Protein AF-A0A1H9R303-F1 (afdb_monomer_lite)

Foldseek 3Di:
DDDDDDPPPDDPPPPPPPPPPPPPDPPPPPPVFQDDPVVCVPPPVVNCCRHPAVVVVVQAQHFQLVVVVSDPADFFFKDFAQDPVDNQWTQKMWGQRDDPVVVVVCVVVVHDSFTKIFGFPDTDGVVLRVVLCVVCVRTCDPSVCVVRRRTGTRGIGTPPDDD

pLDDT: mean 81.79, std 21.51, range [31.55, 98.62]

Sequence (163 aa):
MILVWTIISCKSVQQQAKVPELSGRQQNVDIKGYKKLETFKGDTPGYLHENFVKQKQKYINQPLEEILKELEIPIVKYAFTPNGQDMSTSPAIILKIYDERRLIQIEKNKGNPNILLITWAKPLPIEEAKAILTKSFANWDINAKDYYSMKIVGNVQLTGYPE

Secondary structure (DSSP, 8-state):
-------------------------------TT---GGGGTT-HHHHHIIIIITTGGGTTTSBTHHHHHH--S---EEEEE--SS-TTEEEEEEEE-S-HHHHHHHHHTT-----EEEEEEEEEEHHHHHHHHHHTTTB--HHHHHHHTTSBEEEEEETT---

Structure (mmCIF, N/CA/C/O backbone):
data_AF-A0A1H9R303-F1
#
_entry.id   AF-A0A1H9R303-F1
#
loop_
_atom_site.group_PDB
_atom_site.id
_atom_site.type_symbol
_atom_site.label_atom_id
_atom_site.label_alt_id
_atom_site.label_comp_id
_atom_site.label_asym_id
_atom_site.label_entity_id
_atom_site.label_seq_id
_atom_site.pdbx_PDB_ins_code
_atom_site.Cartn_x
_atom_site.Cartn_y
_atom_site.Cartn_z
_atom_site.occupancy
_atom_site.B_iso_or_equiv
_atom_site.auth_seq_id
_atom_site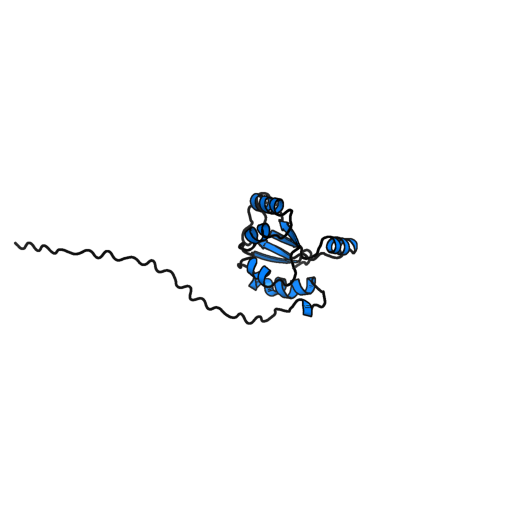.auth_comp_id
_atom_site.auth_asym_id
_atom_site.auth_atom_id
_atom_site.pdbx_PDB_model_num
ATOM 1 N N . MET A 1 1 ? -6.556 17.860 -83.202 1.00 45.38 1 MET A N 1
ATOM 2 C CA . MET A 1 1 ? -5.619 17.314 -82.199 1.00 45.38 1 MET A CA 1
ATOM 3 C C . MET A 1 1 ? -5.633 18.277 -81.022 1.00 45.38 1 MET A C 1
ATOM 5 O O . MET A 1 1 ? -5.199 19.408 -81.176 1.00 45.38 1 MET A O 1
ATOM 9 N N . ILE A 1 2 ? -6.313 17.900 -79.940 1.00 40.25 2 ILE A N 1
ATOM 10 C CA . ILE A 1 2 ? -6.705 18.792 -78.841 1.00 40.25 2 ILE A CA 1
ATOM 11 C C . ILE A 1 2 ? -5.708 18.592 -77.695 1.00 40.25 2 ILE A C 1
ATOM 13 O O . ILE A 1 2 ? -5.555 17.473 -77.217 1.00 40.25 2 ILE A O 1
ATOM 17 N N . LEU A 1 3 ? -5.042 19.664 -77.263 1.00 40.69 3 LEU A N 1
ATOM 18 C CA . LEU A 1 3 ? -4.184 19.692 -76.077 1.00 40.69 3 LEU A CA 1
ATOM 19 C C . LEU A 1 3 ? -4.908 20.492 -74.989 1.00 40.69 3 LEU A C 1
ATOM 21 O O . LEU A 1 3 ? -4.882 21.719 -74.975 1.00 40.69 3 LEU A O 1
ATOM 25 N N . VAL A 1 4 ? -5.602 19.772 -74.107 1.00 46.19 4 VAL A N 1
ATOM 26 C CA . VAL A 1 4 ? -6.189 20.311 -72.876 1.00 46.19 4 VAL A CA 1
ATOM 27 C C . VAL A 1 4 ? -5.103 20.293 -71.804 1.00 46.19 4 VAL A C 1
ATOM 29 O O . VAL A 1 4 ? -4.701 19.224 -71.355 1.00 46.19 4 VAL A O 1
ATOM 32 N N . TRP A 1 5 ? -4.621 21.465 -71.392 1.00 43.22 5 TRP A N 1
ATOM 33 C CA . TRP A 1 5 ? -3.807 21.616 -70.184 1.00 43.22 5 TRP A CA 1
ATOM 34 C C . TRP A 1 5 ? -4.712 22.071 -69.039 1.00 43.22 5 TRP A C 1
ATOM 36 O O . TRP A 1 5 ? -4.921 23.258 -68.805 1.00 43.22 5 TRP A O 1
ATOM 46 N N . THR A 1 6 ? -5.290 21.104 -68.333 1.00 48.56 6 THR A N 1
ATOM 47 C CA . THR A 1 6 ? -5.932 21.317 -67.034 1.00 48.56 6 THR A CA 1
ATOM 48 C C . THR A 1 6 ? -4.859 21.453 -65.959 1.00 48.56 6 THR A C 1
ATOM 50 O O . THR A 1 6 ? -4.203 20.475 -65.605 1.00 48.56 6 THR A O 1
ATOM 53 N N . ILE A 1 7 ? -4.705 22.658 -65.408 1.00 50.50 7 ILE A N 1
ATOM 54 C CA . ILE A 1 7 ? -3.956 22.886 -64.169 1.00 50.50 7 ILE A CA 1
ATOM 55 C C . ILE A 1 7 ? -4.852 22.411 -63.020 1.00 50.50 7 ILE A C 1
ATOM 57 O O . ILE A 1 7 ? -5.689 23.151 -62.506 1.00 50.50 7 ILE A O 1
ATOM 61 N N . ILE A 1 8 ? -4.723 21.136 -62.656 1.00 48.47 8 ILE A N 1
ATOM 62 C CA . ILE A 1 8 ? -5.359 20.578 -61.464 1.00 48.47 8 ILE A CA 1
ATOM 63 C C . ILE A 1 8 ? -4.546 21.066 -60.264 1.00 48.47 8 ILE A C 1
ATOM 65 O O . ILE A 1 8 ? -3.482 20.541 -59.948 1.00 48.47 8 ILE A O 1
ATOM 69 N N . SER A 1 9 ? -5.050 22.113 -59.611 1.00 39.34 9 SER A N 1
ATOM 70 C CA . SER A 1 9 ? -4.617 22.515 -58.275 1.00 39.34 9 SER A CA 1
ATOM 71 C C . SER A 1 9 ? -4.932 21.370 -57.306 1.00 39.34 9 SER A C 1
ATOM 73 O O . SER A 1 9 ? -6.091 21.110 -56.973 1.00 39.34 9 SER A O 1
ATOM 75 N N . CYS A 1 10 ? -3.899 20.628 -56.906 1.00 43.62 10 CYS A N 1
ATOM 76 C CA . CYS A 1 10 ? -4.020 19.571 -55.912 1.00 43.62 10 CYS A CA 1
ATOM 77 C C . CYS A 1 10 ? -4.251 20.189 -54.528 1.00 43.62 10 CYS A C 1
ATOM 79 O O . CYS A 1 10 ? -3.362 20.797 -53.934 1.00 43.62 10 CYS A O 1
ATOM 81 N N . LYS A 1 11 ? -5.467 19.986 -54.015 1.00 39.84 11 LYS A N 1
ATOM 82 C CA . LYS A 1 11 ? -5.851 20.159 -52.614 1.00 39.84 11 LYS A CA 1
ATOM 83 C C . LYS A 1 11 ? -4.890 19.382 -51.706 1.00 39.84 11 LYS A C 1
ATOM 85 O O . LYS A 1 11 ? -4.976 18.160 -51.622 1.00 39.84 11 LYS A O 1
ATOM 90 N N . SER A 1 12 ? -4.047 20.085 -50.958 1.00 39.38 12 SER A N 1
ATOM 91 C CA . SER A 1 12 ? -3.449 19.539 -49.737 1.00 39.38 12 SER A CA 1
ATOM 92 C C . SER A 1 12 ? -4.518 19.553 -48.644 1.00 39.38 12 SER A C 1
ATOM 94 O O . SER A 1 12 ? -4.655 20.519 -47.894 1.00 39.38 12 SER A O 1
ATOM 96 N N . VAL A 1 13 ? -5.325 18.494 -48.602 1.00 45.34 13 VAL A N 1
ATOM 97 C CA . VAL A 1 13 ? -6.247 18.209 -47.502 1.00 45.34 13 VAL A CA 1
ATOM 98 C C . VAL A 1 13 ? -5.410 18.028 -46.239 1.00 45.34 13 VAL A C 1
ATOM 100 O O . VAL A 1 13 ? -4.692 17.041 -46.101 1.00 45.34 13 VAL A O 1
ATOM 103 N N . GLN A 1 14 ? -5.498 18.987 -45.317 1.00 41.19 14 GLN A N 1
ATOM 104 C CA . GLN A 1 14 ? -5.102 18.779 -43.931 1.00 41.19 14 GLN A CA 1
ATOM 105 C C . GLN A 1 14 ? -5.921 17.598 -43.401 1.00 41.19 14 GLN A C 1
ATOM 107 O O . GLN A 1 14 ? -7.117 17.724 -43.138 1.00 41.19 14 GLN A O 1
ATOM 112 N N . GLN A 1 15 ? -5.289 16.433 -43.278 1.00 39.12 15 GLN A N 1
ATOM 113 C CA . GLN A 1 15 ? -5.816 15.347 -42.468 1.00 39.12 15 GLN A CA 1
ATOM 114 C C . GLN A 1 15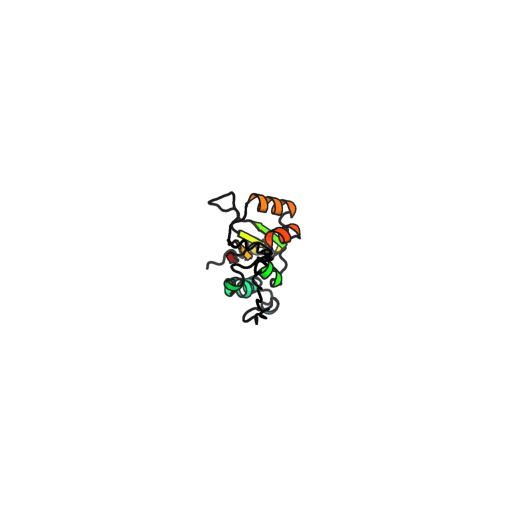 ? -5.783 15.823 -41.015 1.00 39.12 15 GLN A C 1
ATOM 116 O O . GLN A 1 15 ? -4.792 15.668 -40.307 1.00 39.12 15 GLN A O 1
ATOM 121 N N . GLN A 1 16 ? -6.886 16.428 -40.576 1.00 36.19 16 GLN A N 1
ATOM 122 C CA . GLN A 1 16 ? -7.268 16.385 -39.176 1.00 36.19 16 GLN A CA 1
ATOM 123 C C . GLN A 1 16 ? -7.364 14.905 -38.815 1.00 36.19 16 GLN A C 1
ATOM 125 O O . GLN A 1 16 ? -8.306 14.211 -39.206 1.00 36.19 16 GLN A O 1
ATOM 130 N N . ALA A 1 17 ? -6.356 14.400 -38.108 1.00 34.97 17 ALA A N 1
ATOM 131 C CA . ALA A 1 17 ? -6.530 13.193 -37.332 1.00 34.97 17 ALA A CA 1
ATOM 132 C C . ALA A 1 17 ? -7.742 13.449 -36.431 1.00 34.97 17 ALA A C 1
ATOM 134 O O . ALA A 1 17 ? -7.724 14.363 -35.606 1.00 34.97 17 ALA A O 1
ATOM 135 N N . LYS A 1 18 ? -8.821 12.692 -36.654 1.00 31.55 18 LYS A N 1
ATOM 136 C CA . LYS A 1 18 ? -9.953 12.602 -35.735 1.00 31.55 18 LYS A CA 1
ATOM 137 C C . LYS A 1 18 ? -9.387 12.202 -34.377 1.00 31.55 18 LYS A C 1
ATOM 139 O O . LYS A 1 18 ? -9.147 11.024 -34.132 1.00 31.55 18 LYS A O 1
ATOM 144 N N . VAL A 1 19 ? -9.163 13.185 -33.514 1.00 37.19 19 VAL A N 1
ATOM 145 C CA . VAL A 1 19 ? -9.131 12.968 -32.075 1.00 37.19 19 VAL A CA 1
ATOM 146 C C . VAL A 1 19 ? -10.539 12.486 -31.735 1.00 37.19 19 VAL A C 1
ATOM 148 O O . VAL A 1 19 ? -11.496 13.206 -32.030 1.00 37.19 19 VAL A O 1
ATOM 151 N N . PRO A 1 20 ? -10.723 11.269 -31.203 1.00 35.41 20 PRO A N 1
ATOM 152 C CA . PRO A 1 20 ? -12.004 10.915 -30.628 1.00 35.41 20 PRO A CA 1
ATOM 153 C C . PRO A 1 20 ? -12.243 11.893 -29.478 1.00 35.41 20 PRO A C 1
ATOM 155 O O . PRO A 1 20 ? -11.506 11.882 -28.492 1.00 35.41 20 PRO A O 1
ATOM 158 N N . GLU A 1 21 ? -13.239 12.767 -29.621 1.00 34.44 21 GLU A N 1
ATOM 159 C CA . GLU A 1 21 ? -13.820 13.478 -28.489 1.00 34.44 21 GLU A CA 1
ATOM 160 C C . GLU A 1 21 ? -14.301 12.420 -27.493 1.00 34.44 21 GLU A C 1
ATOM 162 O O . GLU A 1 21 ? -15.370 11.827 -27.640 1.00 34.44 21 GLU A O 1
ATOM 167 N N . LEU A 1 22 ? -13.498 12.180 -26.458 1.00 40.19 22 LEU A N 1
ATOM 168 C CA . LEU A 1 22 ? -13.956 11.593 -25.207 1.00 40.19 22 LEU A CA 1
ATOM 169 C C . LEU A 1 22 ? -14.850 12.630 -24.513 1.00 40.19 22 LEU A C 1
ATOM 171 O O . LEU A 1 22 ? -14.505 13.213 -23.491 1.00 40.19 22 LEU A O 1
ATOM 175 N N . SER A 1 23 ? -16.035 12.844 -25.087 1.00 42.72 23 SER A N 1
ATOM 176 C CA . SER A 1 23 ? -17.205 13.352 -24.378 1.00 42.72 23 SER A CA 1
ATOM 177 C C . SER A 1 23 ? -17.695 12.235 -23.454 1.00 42.72 23 SER A C 1
ATOM 179 O O . SER A 1 23 ? -18.658 11.515 -23.716 1.00 42.72 23 SER A O 1
ATOM 181 N N . GLY A 1 24 ? -16.931 12.021 -22.386 1.00 35.97 24 GLY A N 1
ATOM 182 C CA . GLY A 1 24 ? -17.258 11.127 -21.292 1.00 35.97 24 GLY A CA 1
ATOM 183 C C . GLY A 1 24 ? -17.710 11.968 -20.114 1.00 35.97 24 GLY A C 1
ATOM 184 O O . GLY A 1 24 ? -16.883 12.517 -19.397 1.00 35.97 24 GLY A O 1
ATOM 185 N N . ARG A 1 25 ? -19.031 12.091 -19.961 1.00 38.75 25 ARG A N 1
ATOM 186 C CA . ARG A 1 25 ? -19.749 12.580 -18.775 1.00 38.75 25 ARG A CA 1
ATOM 187 C C . ARG A 1 25 ? -18.901 12.504 -17.497 1.00 38.75 25 ARG A C 1
ATOM 189 O O . ARG A 1 25 ? -18.545 11.404 -17.077 1.00 38.75 25 ARG A O 1
ATOM 196 N N . GLN A 1 26 ? -18.727 13.634 -16.808 1.00 37.25 26 GLN A N 1
ATOM 197 C CA . GLN A 1 26 ? -18.607 13.619 -15.350 1.00 37.25 26 GLN A CA 1
ATOM 198 C C . GLN A 1 26 ? -19.915 13.033 -14.808 1.00 37.25 26 GLN A C 1
ATOM 200 O O . GLN A 1 26 ? -20.881 13.744 -14.537 1.00 37.25 26 GLN A O 1
ATOM 205 N N . GLN A 1 27 ? -19.993 11.705 -14.743 1.00 35.72 27 GLN A N 1
ATOM 206 C CA . GLN A 1 27 ? -20.991 11.064 -13.916 1.00 35.72 27 GLN A CA 1
ATOM 207 C C . GLN A 1 27 ? -20.591 11.417 -12.489 1.00 35.72 27 GLN A C 1
ATOM 209 O O . GLN A 1 27 ? -19.582 10.935 -11.984 1.00 35.72 27 GLN A O 1
ATOM 214 N N . ASN A 1 28 ? -21.369 12.297 -11.860 1.00 37.28 28 ASN A N 1
ATOM 215 C CA . ASN A 1 28 ? -21.539 12.251 -10.418 1.00 37.28 28 ASN A CA 1
ATOM 216 C C . ASN A 1 28 ? -21.960 10.813 -10.106 1.00 37.28 28 ASN A C 1
ATOM 218 O O . ASN A 1 28 ? -23.118 10.443 -10.304 1.00 37.28 28 ASN A O 1
ATOM 222 N N . VAL A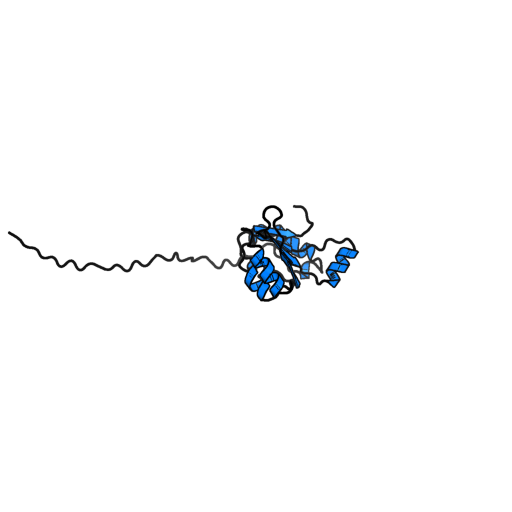 1 29 ? -20.991 9.979 -9.738 1.00 43.47 29 VAL A N 1
ATOM 223 C CA . VAL A 1 29 ? -21.265 8.653 -9.209 1.00 43.47 29 VAL A CA 1
ATOM 224 C C . VAL A 1 29 ? -21.904 8.915 -7.857 1.00 43.47 29 VAL A C 1
ATOM 226 O O . VAL A 1 29 ? -21.222 9.249 -6.893 1.00 43.47 29 VAL A O 1
ATOM 229 N N . ASP A 1 30 ? -23.232 8.845 -7.818 1.00 43.41 30 ASP A N 1
ATOM 230 C CA . ASP A 1 30 ? -23.985 8.710 -6.579 1.00 43.41 30 ASP A CA 1
ATOM 231 C C . ASP A 1 30 ? -23.346 7.559 -5.793 1.00 43.41 30 ASP A C 1
ATOM 233 O O . ASP A 1 30 ? -23.341 6.410 -6.248 1.00 43.41 30 ASP A O 1
ATOM 237 N N . ILE A 1 31 ? -22.691 7.891 -4.677 1.00 51.41 31 ILE A N 1
ATOM 238 C CA . ILE A 1 31 ? -21.837 6.972 -3.929 1.00 51.41 31 ILE A CA 1
ATOM 239 C C . ILE A 1 31 ? -22.731 6.036 -3.111 1.00 51.41 31 ILE A C 1
ATOM 241 O O . ILE A 1 31 ? -22.800 6.102 -1.884 1.00 51.41 31 ILE A O 1
ATOM 245 N N . LYS A 1 32 ? -23.456 5.146 -3.791 1.00 63.94 32 LYS A N 1
ATOM 246 C CA . LYS A 1 32 ? -24.209 4.079 -3.139 1.00 63.94 32 LYS A CA 1
ATOM 247 C C . LYS A 1 32 ? -23.230 3.100 -2.498 1.00 63.94 32 LYS A C 1
ATOM 249 O O . LYS A 1 32 ? -22.771 2.166 -3.141 1.00 63.94 32 LYS A O 1
ATOM 254 N N . GLY A 1 33 ? -22.940 3.309 -1.216 1.00 76.56 33 GLY A N 1
ATOM 255 C CA . GLY A 1 33 ? -22.256 2.325 -0.374 1.00 76.56 33 GLY A CA 1
ATOM 256 C C . GLY A 1 33 ? -21.059 2.841 0.416 1.00 76.56 33 GLY A C 1
ATOM 257 O O . GLY A 1 33 ? -20.666 2.172 1.369 1.00 76.56 33 GLY A O 1
ATOM 258 N N . TYR A 1 34 ? -20.498 4.010 0.092 1.00 86.56 34 TYR A N 1
ATOM 259 C CA . TYR A 1 34 ? -19.414 4.574 0.903 1.00 86.56 34 TYR A CA 1
ATOM 260 C C . TYR A 1 34 ? -19.936 5.069 2.250 1.00 86.56 34 TYR A C 1
ATOM 262 O O . TYR A 1 34 ? -20.965 5.743 2.334 1.00 86.56 34 TYR A O 1
ATOM 270 N N . LYS A 1 35 ? -19.192 4.762 3.308 1.00 89.75 35 LYS A N 1
ATOM 271 C CA . LYS A 1 35 ? -19.471 5.192 4.676 1.00 89.75 35 LYS A CA 1
ATOM 272 C C . LYS A 1 35 ? -18.238 5.879 5.242 1.00 89.75 35 LYS A C 1
ATOM 274 O O . LYS A 1 35 ? -17.152 5.311 5.221 1.00 89.75 35 LYS A O 1
ATOM 279 N N . LYS A 1 36 ? -18.404 7.076 5.798 1.00 91.50 36 LYS A N 1
ATOM 280 C CA . LYS A 1 36 ? -17.293 7.825 6.399 1.00 91.50 36 LYS A CA 1
ATOM 281 C C . LYS A 1 36 ? -16.651 7.075 7.566 1.00 91.50 36 LYS A C 1
ATOM 283 O O . LYS A 1 36 ? -17.354 6.389 8.313 1.00 91.50 36 LYS A O 1
ATOM 288 N N . LEU A 1 37 ? -15.356 7.283 7.790 1.00 89.38 37 LEU A N 1
ATOM 289 C CA . LEU A 1 37 ? -14.575 6.687 8.880 1.00 89.38 37 LEU A CA 1
ATOM 290 C C . LEU A 1 37 ? -15.220 6.880 10.260 1.00 89.38 37 LEU A C 1
ATOM 292 O O . LEU A 1 37 ? -15.242 5.955 11.073 1.00 89.38 37 LEU A O 1
ATOM 296 N N . GLU A 1 38 ? -15.795 8.057 10.512 1.00 91.25 38 GLU A N 1
ATOM 297 C CA . GLU A 1 38 ? -16.478 8.387 11.770 1.00 91.25 38 GLU A CA 1
ATOM 298 C C . GLU A 1 38 ? -17.618 7.410 12.117 1.00 91.25 38 GLU A C 1
ATOM 300 O O . GLU A 1 38 ? -17.848 7.111 13.291 1.00 91.25 38 GLU A O 1
ATOM 305 N N . THR A 1 39 ? -18.280 6.831 11.108 1.00 93.31 39 THR A N 1
ATOM 306 C CA . THR A 1 39 ? -19.389 5.881 11.306 1.00 93.31 39 THR A CA 1
ATOM 307 C C . THR A 1 39 ? -18.936 4.543 11.894 1.00 93.31 39 THR A C 1
ATOM 309 O O . THR A 1 39 ? -19.734 3.842 12.516 1.00 93.31 39 THR A O 1
ATOM 312 N N . PHE A 1 40 ? -17.646 4.222 11.772 1.00 90.50 40 PHE A N 1
ATOM 313 C CA . PHE A 1 40 ? -17.046 2.986 12.271 1.00 90.50 40 PHE A CA 1
ATOM 314 C C . PHE A 1 40 ? -16.516 3.112 13.705 1.00 90.50 40 PHE A C 1
ATOM 316 O O . PHE A 1 40 ? -16.015 2.138 14.255 1.00 90.50 40 PHE A O 1
ATOM 323 N N . LYS A 1 41 ? -16.620 4.289 14.344 1.00 90.00 41 LYS A N 1
ATOM 324 C CA . LYS A 1 41 ? -16.249 4.503 15.761 1.00 90.00 41 LYS A CA 1
ATOM 325 C C . LYS A 1 41 ? -14.839 3.993 16.122 1.00 90.00 41 LYS A C 1
ATOM 327 O O . LYS A 1 41 ? -14.620 3.464 17.208 1.00 90.00 41 LYS A O 1
ATOM 332 N N . GLY A 1 42 ? -13.882 4.151 15.206 1.00 83.19 42 GLY A N 1
ATOM 333 C CA . GLY A 1 42 ? -12.496 3.697 15.380 1.00 83.19 42 GLY A CA 1
ATOM 334 C C . GLY A 1 42 ? -12.197 2.279 14.873 1.00 83.19 42 GLY A C 1
ATOM 335 O O . GLY A 1 42 ? -11.040 1.858 14.942 1.00 83.19 42 GLY A O 1
ATOM 336 N N . ASP A 1 43 ? -13.185 1.565 14.323 1.00 87.06 43 ASP A N 1
ATOM 337 C CA . ASP A 1 43 ? -13.000 0.293 13.613 1.00 87.06 43 ASP A CA 1
ATOM 338 C C . ASP A 1 43 ? -12.455 0.524 12.194 1.00 87.06 43 ASP A C 1
ATOM 340 O O . ASP A 1 43 ? -13.150 0.478 11.179 1.00 87.06 43 ASP A O 1
ATOM 344 N N . THR A 1 44 ? -11.161 0.816 12.136 1.00 88.88 44 THR A N 1
ATOM 345 C CA . THR A 1 44 ? -10.419 0.983 10.888 1.00 88.88 44 THR A CA 1
ATOM 346 C C . THR A 1 44 ? -10.476 -0.253 9.967 1.00 88.88 44 THR A C 1
ATOM 348 O O . THR A 1 44 ? -10.662 -0.055 8.766 1.00 88.88 44 THR A O 1
ATOM 351 N N . PRO A 1 45 ? -10.348 -1.510 10.447 1.00 88.81 45 PRO A N 1
ATOM 352 C CA . PRO A 1 45 ? -10.539 -2.681 9.590 1.00 88.81 45 PRO A CA 1
ATOM 353 C C . PRO A 1 45 ? -11.934 -2.744 8.962 1.00 88.81 45 PRO A C 1
ATOM 355 O O . PRO A 1 45 ? -12.037 -2.963 7.756 1.00 88.81 45 PRO A O 1
ATOM 358 N N . GLY A 1 46 ? -12.990 -2.503 9.747 1.00 90.62 46 GLY A N 1
ATOM 359 C CA . GLY A 1 46 ? -14.361 -2.445 9.242 1.00 90.62 46 GLY A CA 1
ATOM 360 C C . GLY A 1 46 ? -14.539 -1.365 8.177 1.00 90.62 46 GLY A C 1
ATOM 361 O O . GLY A 1 46 ? -15.110 -1.636 7.118 1.00 90.62 46 GLY A O 1
ATOM 362 N N . TYR A 1 47 ? -13.968 -0.179 8.411 1.00 92.88 47 TYR A N 1
ATOM 363 C CA . TYR A 1 47 ? -13.940 0.916 7.439 1.00 92.88 47 TYR A CA 1
ATOM 364 C C . TYR A 1 47 ? -13.274 0.501 6.124 1.00 92.88 47 TYR A C 1
ATOM 366 O O . TYR A 1 47 ? -13.856 0.677 5.052 1.00 92.88 47 TYR A O 1
ATOM 374 N N . LEU A 1 48 ? -12.070 -0.078 6.192 1.00 93.12 48 LEU A N 1
ATOM 375 C CA . LEU A 1 48 ? -11.348 -0.475 4.988 1.00 93.12 48 LEU A CA 1
ATOM 376 C C . LEU A 1 48 ? -12.081 -1.579 4.220 1.00 93.12 48 LEU A C 1
ATOM 378 O O . LEU A 1 48 ? -12.164 -1.551 2.991 1.00 93.12 48 LEU A O 1
ATOM 382 N N . HIS A 1 49 ? -12.619 -2.557 4.945 1.00 92.38 49 HIS A N 1
ATOM 383 C CA . HIS A 1 49 ? -13.316 -3.682 4.347 1.00 92.38 49 HIS A CA 1
ATOM 384 C C . HIS A 1 49 ? -14.600 -3.241 3.632 1.00 92.38 49 HIS A C 1
ATOM 386 O O . HIS A 1 49 ? -14.825 -3.611 2.481 1.00 92.38 49 HIS A O 1
ATOM 392 N N . GLU A 1 50 ? -15.429 -2.423 4.283 1.00 93.00 50 GLU A N 1
ATOM 393 C CA . GLU A 1 50 ? -16.700 -1.955 3.724 1.00 93.00 50 GLU A CA 1
ATOM 394 C C . GLU A 1 50 ? -16.505 -1.023 2.519 1.00 93.00 50 GLU A C 1
ATOM 396 O O . GLU A 1 50 ? -17.216 -1.152 1.519 1.00 93.00 50 GLU A O 1
ATOM 401 N N . ASN A 1 51 ? -15.537 -0.104 2.594 1.00 93.94 51 ASN A N 1
ATOM 402 C CA . ASN A 1 51 ? -15.359 0.924 1.567 1.00 93.94 51 ASN A CA 1
ATOM 403 C C . ASN A 1 51 ? -14.445 0.507 0.418 1.00 93.94 51 ASN A C 1
ATOM 405 O O . ASN A 1 51 ? -14.688 0.924 -0.707 1.00 93.94 51 ASN A O 1
ATOM 409 N N . PHE A 1 52 ? -13.427 -0.323 0.662 1.00 94.19 52 PHE A N 1
ATOM 410 C CA . PHE A 1 52 ? -12.411 -0.623 -0.353 1.00 94.19 52 PHE A CA 1
ATOM 411 C C . PHE A 1 52 ? -12.415 -2.083 -0.802 1.00 94.19 52 PHE A C 1
ATOM 413 O O . PHE A 1 52 ? -12.274 -2.344 -1.992 1.00 94.19 52 PHE A O 1
ATOM 420 N N . VAL A 1 53 ? -12.625 -3.043 0.107 1.00 94.19 53 VAL A N 1
ATOM 421 C CA . VAL A 1 53 ? -12.613 -4.475 -0.256 1.00 94.19 53 VAL A CA 1
ATOM 422 C C . VAL A 1 53 ? -13.945 -4.917 -0.857 1.00 94.19 53 VAL A C 1
ATOM 424 O O . VAL A 1 53 ? -13.972 -5.432 -1.972 1.00 94.19 53 VAL A O 1
ATOM 427 N N . LYS A 1 54 ? -15.075 -4.676 -0.178 1.00 93.38 54 LYS A N 1
ATOM 428 C CA . LYS A 1 54 ? -16.406 -5.035 -0.707 1.00 93.38 54 LYS A CA 1
ATOM 429 C C . LYS A 1 54 ? -16.726 -4.321 -2.017 1.00 93.38 54 LYS A C 1
ATOM 431 O O . LYS A 1 54 ? -17.408 -4.873 -2.875 1.00 93.38 54 LYS A O 1
ATOM 436 N N . GLN A 1 55 ? -16.214 -3.105 -2.174 1.00 93.56 55 GLN A N 1
ATOM 437 C CA . GLN A 1 55 ? -16.411 -2.272 -3.358 1.00 93.56 55 GLN A CA 1
ATOM 438 C C . GLN A 1 55 ? -15.207 -2.326 -4.311 1.00 93.56 55 GLN A C 1
ATOM 440 O O . GLN A 1 55 ? -15.099 -1.479 -5.194 1.00 93.56 55 GLN A O 1
ATOM 445 N N . LYS A 1 56 ? -14.316 -3.328 -4.190 1.00 94.75 56 LYS A N 1
ATOM 446 C CA . 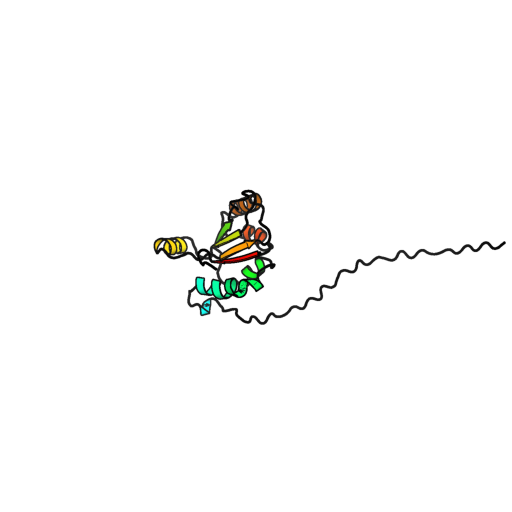LYS A 1 56 ? -13.043 -3.385 -4.936 1.00 94.75 56 LYS A CA 1
ATOM 447 C C . LYS A 1 56 ? -13.186 -3.242 -6.450 1.00 94.75 56 LYS A C 1
ATOM 449 O O . LYS A 1 56 ? -12.314 -2.662 -7.086 1.00 94.75 56 LYS A O 1
ATOM 454 N N . GLN A 1 57 ? -14.309 -3.683 -7.019 1.00 95.94 57 GLN A N 1
ATOM 455 C CA . GLN A 1 57 ? -14.611 -3.543 -8.450 1.00 95.94 57 GLN A CA 1
ATOM 456 C C . GLN A 1 57 ? -14.615 -2.088 -8.943 1.00 95.94 57 GLN A C 1
ATOM 458 O O . GLN A 1 57 ? -14.320 -1.848 -10.107 1.00 95.94 57 GLN A O 1
ATOM 463 N N . LYS A 1 58 ? -14.892 -1.114 -8.066 1.00 95.06 58 LYS A N 1
ATOM 464 C CA . LYS A 1 58 ? -14.784 0.319 -8.373 1.00 95.06 58 LYS A CA 1
ATOM 465 C C . LYS A 1 58 ? -13.345 0.743 -8.676 1.00 95.06 58 LYS A C 1
ATOM 467 O O . LYS A 1 58 ? -13.131 1.638 -9.486 1.00 95.06 58 LYS A O 1
ATOM 472 N N . TYR A 1 59 ? -12.376 0.123 -8.008 1.00 96.62 59 TYR A N 1
ATOM 473 C CA . TYR A 1 59 ? -10.972 0.527 -8.046 1.00 96.62 59 TYR A CA 1
ATOM 474 C C . TYR A 1 59 ? -10.132 -0.336 -8.989 1.00 96.62 59 TYR A C 1
ATOM 476 O O . TYR A 1 59 ? -9.075 0.095 -9.438 1.00 96.62 59 TYR A O 1
ATOM 484 N N . ILE A 1 60 ? -10.580 -1.550 -9.314 1.00 97.81 60 ILE A N 1
ATOM 485 C CA . ILE A 1 60 ? -9.898 -2.408 -10.287 1.00 97.81 60 ILE A CA 1
ATOM 486 C C . ILE A 1 60 ? -9.850 -1.708 -11.654 1.00 97.81 60 ILE A C 1
ATOM 488 O O . ILE A 1 60 ? -10.827 -1.118 -12.111 1.00 97.81 60 ILE A O 1
ATOM 492 N N . ASN A 1 61 ? -8.690 -1.784 -12.308 1.00 98.06 61 ASN A N 1
ATOM 493 C CA . ASN A 1 61 ? -8.346 -1.083 -13.549 1.00 98.06 61 ASN A CA 1
ATOM 494 C C . ASN A 1 61 ? -8.337 0.452 -13.450 1.00 98.06 61 ASN A C 1
ATOM 496 O O . ASN A 1 61 ? -8.209 1.120 -14.476 1.00 98.06 61 ASN A O 1
ATOM 500 N N . GLN A 1 62 ? -8.420 1.014 -12.242 1.00 98.38 62 GLN A N 1
ATOM 501 C CA . GLN A 1 62 ? -8.230 2.442 -11.995 1.00 98.38 62 GLN A CA 1
ATOM 502 C C . GLN A 1 62 ? -6.817 2.726 -11.459 1.00 98.38 62 GLN A C 1
ATOM 504 O O . GLN A 1 62 ? -6.154 1.821 -10.932 1.00 98.38 62 GLN A O 1
ATOM 509 N N . PRO A 1 63 ? -6.327 3.972 -11.579 1.00 98.50 63 PRO A N 1
ATOM 510 C CA . PRO A 1 63 ? -5.136 4.415 -10.864 1.00 98.50 63 PRO A CA 1
ATOM 511 C C . PRO A 1 63 ? -5.306 4.273 -9.345 1.00 98.50 63 PRO A C 1
ATOM 513 O O . PRO A 1 63 ? -6.393 4.513 -8.814 1.00 98.50 63 PRO A O 1
ATOM 516 N N . LEU A 1 64 ? -4.220 3.959 -8.628 1.00 98.38 64 LEU A N 1
ATOM 517 C CA . LEU A 1 64 ? -4.206 3.942 -7.159 1.00 98.38 64 LEU A CA 1
ATOM 518 C C . LEU A 1 64 ? -4.720 5.262 -6.560 1.00 98.38 64 LEU A C 1
ATOM 520 O O . LEU A 1 64 ? -5.325 5.255 -5.490 1.00 98.38 64 LEU A O 1
ATOM 524 N N . GLU A 1 65 ? -4.513 6.384 -7.247 1.00 98.00 65 GLU A N 1
ATOM 525 C CA . GLU A 1 65 ? -4.991 7.701 -6.829 1.00 98.00 65 GLU A CA 1
ATOM 526 C C . GLU A 1 65 ? -6.487 7.730 -6.475 1.00 98.00 65 GLU A C 1
ATOM 528 O O . GLU A 1 65 ? -6.870 8.426 -5.538 1.00 98.00 65 GLU A O 1
ATOM 533 N N . GLU A 1 66 ? -7.326 6.941 -7.150 1.00 97.19 66 GLU A N 1
ATOM 534 C CA . GLU A 1 66 ? -8.764 6.882 -6.859 1.00 97.19 66 GLU A CA 1
ATOM 535 C C . GLU A 1 66 ? -9.056 6.301 -5.467 1.00 97.19 66 GLU A C 1
ATOM 537 O O . GLU A 1 66 ? -9.965 6.758 -4.779 1.00 97.19 66 GLU A O 1
ATOM 542 N N . ILE A 1 67 ? -8.234 5.359 -4.996 1.00 96.38 67 ILE A N 1
ATOM 543 C CA . ILE A 1 67 ? -8.282 4.886 -3.604 1.00 96.38 67 ILE A CA 1
ATOM 544 C C . ILE A 1 67 ? -7.779 5.988 -2.667 1.00 96.38 67 ILE A C 1
ATOM 546 O O . ILE A 1 67 ? -8.397 6.259 -1.640 1.00 96.38 67 ILE A O 1
ATOM 550 N N . LEU A 1 68 ? -6.663 6.640 -3.014 1.00 96.12 68 LEU A N 1
ATOM 551 C CA . LEU A 1 68 ? -6.024 7.651 -2.161 1.00 96.12 68 LEU A CA 1
ATOM 552 C C . LEU A 1 68 ? -6.905 8.886 -1.931 1.00 96.12 68 LEU A C 1
ATOM 554 O O . LEU A 1 68 ? -6.821 9.485 -0.863 1.00 96.12 68 LEU A O 1
ATOM 558 N N . LYS A 1 69 ? -7.734 9.271 -2.908 1.00 95.25 69 LYS A N 1
ATOM 559 C CA . LYS A 1 69 ? -8.684 10.392 -2.794 1.00 95.25 69 LYS A CA 1
ATOM 560 C C . LYS A 1 69 ? -9.791 10.131 -1.774 1.00 95.25 69 LYS A C 1
ATOM 562 O O . LYS A 1 69 ? -10.275 11.072 -1.153 1.00 95.25 69 LYS A O 1
ATOM 567 N N . GLU A 1 70 ? -10.196 8.874 -1.614 1.00 94.25 70 GLU A N 1
ATOM 568 C CA . GLU A 1 70 ? -11.313 8.481 -0.744 1.00 94.25 70 GLU A CA 1
ATOM 569 C C . GLU A 1 70 ? -10.864 7.956 0.620 1.00 94.25 70 GLU A C 1
ATOM 571 O O . GLU A 1 70 ? -11.686 7.796 1.527 1.00 94.25 70 GLU A O 1
ATOM 576 N N . LEU A 1 71 ? -9.571 7.670 0.773 1.00 94.00 71 LEU A N 1
ATOM 577 C CA . LEU A 1 71 ? -8.995 7.181 2.014 1.00 94.00 71 LEU A CA 1
ATOM 578 C C . LEU A 1 71 ? -8.886 8.319 3.038 1.00 94.00 71 LEU A C 1
ATOM 580 O O . LEU A 1 71 ? -8.018 9.182 2.954 1.00 94.00 71 LEU A O 1
ATOM 584 N N . GLU A 1 72 ? -9.743 8.280 4.056 1.00 93.44 72 GLU A N 1
ATOM 585 C CA . GLU A 1 72 ? -9.777 9.273 5.143 1.00 93.44 72 GLU A CA 1
ATOM 586 C C . GLU A 1 72 ? -8.682 9.047 6.201 1.00 93.44 72 GLU A C 1
ATOM 588 O O . GLU A 1 72 ? -8.530 9.841 7.129 1.00 93.44 72 GLU A O 1
ATOM 593 N N . ILE A 1 73 ? -7.924 7.952 6.087 1.00 90.75 73 ILE A N 1
ATOM 594 C CA . ILE A 1 73 ? -6.863 7.585 7.026 1.00 90.75 73 ILE A CA 1
ATOM 595 C C . ILE A 1 73 ? -5.503 7.868 6.381 1.00 90.75 73 ILE A C 1
ATOM 597 O O . ILE A 1 73 ? -5.243 7.380 5.278 1.00 90.75 73 ILE A O 1
ATOM 601 N N . PRO A 1 74 ? -4.597 8.600 7.053 1.00 91.31 74 PRO A N 1
ATOM 602 C CA . PRO A 1 74 ? -3.268 8.838 6.517 1.00 91.31 74 PRO A CA 1
ATOM 603 C C . PRO A 1 74 ? -2.484 7.528 6.390 1.00 91.31 74 PRO A C 1
ATOM 605 O O . PRO A 1 74 ? -2.446 6.701 7.303 1.00 91.31 74 PRO A O 1
ATOM 608 N N . ILE A 1 75 ? -1.799 7.367 5.261 1.00 94.06 75 ILE A N 1
ATOM 609 C CA . ILE A 1 75 ? -0.803 6.312 5.082 1.00 94.06 75 ILE A CA 1
ATOM 610 C C . ILE A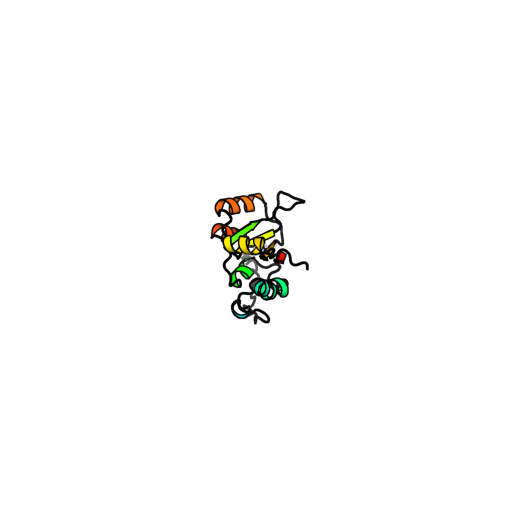 1 75 ? 0.504 6.821 5.690 1.00 94.06 75 ILE A C 1
ATOM 612 O O . ILE A 1 75 ? 0.972 7.905 5.353 1.00 94.06 75 ILE A O 1
ATOM 616 N N . VAL A 1 76 ? 1.088 6.043 6.596 1.00 93.25 76 VAL A N 1
ATOM 617 C CA . VAL A 1 76 ? 2.302 6.412 7.337 1.00 93.25 76 VAL A CA 1
ATOM 618 C C . VAL A 1 76 ? 3.539 5.846 6.644 1.00 93.25 76 VAL A C 1
ATOM 620 O O . VAL A 1 76 ? 4.513 6.551 6.384 1.00 93.25 76 VAL A O 1
ATOM 623 N N . LYS A 1 77 ? 3.498 4.555 6.316 1.00 93.38 77 LYS A N 1
ATOM 624 C CA . LYS A 1 77 ? 4.596 3.818 5.680 1.00 93.38 77 LYS A CA 1
ATOM 625 C C . LYS A 1 77 ? 4.048 2.912 4.587 1.00 93.38 77 LYS A C 1
ATOM 627 O O . LYS A 1 77 ? 2.851 2.643 4.527 1.00 93.38 77 LYS A O 1
ATOM 632 N N . TYR A 1 78 ? 4.929 2.373 3.763 1.00 94.69 78 TYR A N 1
ATOM 633 C CA . TYR A 1 78 ? 4.570 1.325 2.818 1.00 94.69 78 TYR A CA 1
ATOM 634 C C . TYR A 1 78 ? 5.675 0.279 2.698 1.00 94.69 78 TYR A C 1
ATOM 636 O O . TYR A 1 78 ? 6.788 0.457 3.191 1.00 94.69 78 TYR A O 1
ATOM 644 N N . ALA A 1 79 ? 5.346 -0.839 2.066 1.00 93.75 79 ALA A N 1
ATOM 645 C CA . ALA A 1 79 ? 6.313 -1.842 1.652 1.00 93.75 79 ALA A CA 1
ATOM 646 C C . ALA A 1 79 ? 5.882 -2.429 0.311 1.00 93.75 79 ALA A C 1
ATOM 648 O O . ALA A 1 79 ? 4.696 -2.662 0.092 1.00 93.75 79 ALA A O 1
ATOM 649 N N . PHE A 1 80 ? 6.832 -2.687 -0.579 1.00 93.56 80 PHE A N 1
ATOM 650 C CA . PHE A 1 80 ? 6.559 -3.491 -1.763 1.00 93.56 80 PHE A CA 1
ATOM 651 C C . PHE A 1 80 ? 6.720 -4.976 -1.422 1.00 93.56 80 PHE A C 1
ATOM 653 O O . PHE A 1 80 ? 7.415 -5.344 -0.473 1.00 93.56 80 PHE A O 1
ATOM 660 N N . THR A 1 81 ? 6.082 -5.835 -2.205 1.00 91.94 81 THR A N 1
ATOM 661 C CA . THR A 1 81 ? 6.215 -7.291 -2.081 1.00 91.94 81 THR A CA 1
ATOM 662 C C . THR A 1 81 ? 7.072 -7.809 -3.236 1.00 91.94 81 THR A C 1
ATOM 664 O O . THR A 1 81 ? 6.783 -7.463 -4.377 1.00 91.94 81 THR A O 1
ATOM 667 N N . PRO A 1 82 ? 8.158 -8.562 -3.011 1.00 90.44 82 PRO A N 1
ATOM 668 C CA . PRO A 1 82 ? 8.841 -9.268 -4.094 1.00 90.44 82 PRO A CA 1
ATOM 669 C C . PRO A 1 82 ? 7.949 -10.384 -4.643 1.00 90.44 82 PRO A C 1
ATOM 671 O O . PRO A 1 82 ? 7.268 -11.066 -3.874 1.00 90.44 82 PRO A O 1
ATOM 674 N N . ASN A 1 83 ? 7.958 -10.603 -5.955 1.00 89.12 83 ASN A N 1
ATOM 675 C CA . ASN A 1 83 ? 7.329 -11.785 -6.531 1.00 89.12 83 ASN A CA 1
ATOM 676 C C . ASN A 1 83 ? 8.251 -12.999 -6.322 1.00 89.12 83 ASN A C 1
ATOM 678 O O . ASN A 1 83 ? 9.378 -13.025 -6.806 1.00 89.12 83 ASN A O 1
ATOM 682 N N . GLY A 1 84 ? 7.767 -14.017 -5.605 1.00 88.19 84 GLY A N 1
ATOM 683 C CA . GLY A 1 84 ? 8.556 -15.214 -5.300 1.00 88.19 84 GLY A CA 1
ATOM 684 C C . GLY A 1 84 ? 8.912 -16.070 -6.522 1.00 88.19 84 GLY A C 1
ATOM 685 O O . GLY A 1 84 ? 9.887 -16.812 -6.463 1.00 88.19 84 GLY A O 1
ATOM 686 N N . GLN A 1 85 ? 8.150 -15.969 -7.616 1.00 89.69 85 GLN A N 1
ATOM 687 C CA . GLN A 1 85 ? 8.421 -16.689 -8.868 1.00 89.69 85 GLN A CA 1
ATOM 688 C C . GLN A 1 85 ? 9.333 -15.897 -9.812 1.00 89.69 85 GLN A C 1
ATOM 690 O O . GLN A 1 85 ? 10.131 -16.486 -10.535 1.00 89.69 85 GLN A O 1
ATOM 695 N N . ASP A 1 86 ? 9.227 -14.569 -9.788 1.00 91.88 86 ASP A N 1
ATOM 696 C CA . ASP A 1 86 ? 10.056 -13.663 -10.577 1.00 91.88 86 ASP A CA 1
ATOM 697 C C . ASP A 1 86 ? 10.528 -12.499 -9.707 1.00 91.88 86 ASP A C 1
ATOM 699 O O . ASP A 1 86 ? 9.892 -11.446 -9.624 1.00 91.88 86 ASP A O 1
ATOM 703 N N . MET A 1 87 ? 11.694 -12.684 -9.094 1.00 92.88 87 MET A N 1
ATOM 704 C CA . MET A 1 87 ? 12.299 -11.709 -8.189 1.00 92.88 87 MET A CA 1
ATOM 705 C C . MET A 1 87 ? 12.661 -10.379 -8.866 1.00 92.88 87 MET A C 1
ATOM 707 O O . MET A 1 87 ? 13.073 -9.460 -8.163 1.00 92.88 87 MET A O 1
ATOM 711 N N . SER A 1 88 ? 12.520 -10.245 -10.192 1.00 96.38 88 SER A N 1
ATOM 712 C CA . SER A 1 88 ? 12.691 -8.970 -10.901 1.00 96.38 88 SER A CA 1
ATOM 713 C C . SER A 1 88 ? 11.457 -8.063 -10.820 1.00 96.38 88 SER A C 1
ATOM 715 O O . SER A 1 88 ? 11.531 -6.885 -11.184 1.00 96.38 88 SER A O 1
ATOM 717 N N . THR A 1 89 ? 10.334 -8.572 -10.302 1.00 97.81 89 THR A N 1
ATOM 718 C CA . THR A 1 89 ? 9.069 -7.836 -10.219 1.00 97.81 89 THR A CA 1
ATOM 719 C C . THR A 1 89 ? 8.514 -7.733 -8.801 1.00 97.81 89 THR A C 1
ATOM 721 O O . THR A 1 89 ? 8.802 -8.531 -7.908 1.00 97.81 89 THR A O 1
ATOM 724 N N . SER A 1 90 ? 7.675 -6.719 -8.601 1.00 97.00 90 SER A N 1
ATOM 725 C CA . SER A 1 90 ? 6.846 -6.532 -7.422 1.00 97.00 90 SER A CA 1
ATOM 726 C C . SER A 1 90 ? 5.371 -6.556 -7.828 1.00 97.00 90 SER A C 1
ATOM 728 O O . SER A 1 90 ? 4.932 -5.664 -8.560 1.00 97.00 90 SER A O 1
ATOM 730 N N . PRO A 1 91 ? 4.576 -7.551 -7.392 1.00 97.06 91 PRO A N 1
ATOM 731 C CA . PRO A 1 91 ? 3.190 -7.673 -7.811 1.00 97.06 91 PRO A CA 1
ATOM 732 C C . PRO A 1 91 ? 2.254 -6.804 -6.969 1.00 97.06 91 PRO A C 1
ATOM 734 O O . PRO A 1 91 ? 1.121 -6.580 -7.383 1.00 97.06 91 PRO A O 1
ATOM 737 N N . ALA A 1 92 ? 2.687 -6.314 -5.804 1.00 96.50 92 ALA A N 1
ATOM 738 C CA . ALA A 1 92 ? 1.811 -5.581 -4.899 1.00 96.50 92 ALA A CA 1
ATOM 739 C C . ALA A 1 92 ? 2.551 -4.621 -3.956 1.00 96.50 92 ALA A C 1
ATOM 741 O O . ALA A 1 92 ? 3.735 -4.809 -3.651 1.00 96.50 92 ALA A O 1
ATOM 742 N N . ILE A 1 93 ? 1.809 -3.640 -3.437 1.00 96.69 93 ILE A N 1
ATOM 743 C CA . ILE A 1 93 ? 2.213 -2.723 -2.366 1.00 96.69 93 ILE A CA 1
ATOM 744 C C . ILE A 1 93 ? 1.312 -2.880 -1.138 1.00 96.69 93 ILE A C 1
ATOM 746 O O . ILE A 1 93 ? 0.104 -3.065 -1.239 1.00 96.69 93 ILE A O 1
ATOM 750 N N . ILE A 1 94 ? 1.919 -2.769 0.035 1.00 94.62 94 ILE A N 1
ATOM 751 C CA . ILE A 1 94 ? 1.283 -2.779 1.348 1.00 94.62 94 ILE A CA 1
ATOM 752 C C . ILE A 1 94 ? 1.295 -1.341 1.880 1.00 94.62 94 ILE A C 1
ATOM 754 O O . ILE A 1 94 ? 2.373 -0.781 2.081 1.00 94.62 94 ILE A O 1
ATOM 758 N N . LEU A 1 95 ? 0.125 -0.750 2.130 1.00 95.06 95 LEU A N 1
ATOM 759 C CA . LEU A 1 95 ? -0.039 0.626 2.618 1.00 95.06 95 LEU A CA 1
ATOM 760 C C . LEU A 1 95 ? -0.342 0.642 4.118 1.00 95.06 95 LEU A C 1
ATOM 762 O O . LEU A 1 95 ? -1.467 0.374 4.536 1.00 95.06 95 LEU A O 1
ATOM 766 N N . LYS A 1 96 ? 0.654 0.974 4.943 1.00 91.88 96 LYS A N 1
ATOM 767 C CA . LYS A 1 96 ? 0.553 0.960 6.409 1.00 91.88 96 LYS A CA 1
ATOM 768 C C . LYS A 1 96 ? -0.113 2.238 6.910 1.00 91.88 96 LYS A C 1
ATOM 770 O O . LYS A 1 96 ? 0.474 3.315 6.846 1.00 91.88 96 LYS A O 1
ATOM 775 N N . ILE A 1 97 ? -1.313 2.091 7.456 1.00 90.50 97 ILE A N 1
ATOM 776 C CA . ILE A 1 97 ? -2.148 3.198 7.954 1.00 90.50 97 ILE A CA 1
ATOM 777 C C . ILE A 1 97 ? -2.100 3.390 9.478 1.00 90.50 97 ILE A C 1
ATOM 779 O O . ILE A 1 97 ? -2.689 4.321 10.016 1.00 90.50 97 ILE A O 1
ATOM 783 N N . TYR A 1 98 ? -1.402 2.505 10.186 1.00 86.56 98 TYR A N 1
ATOM 784 C CA . TYR A 1 98 ? -1.106 2.662 11.605 1.00 86.56 98 TYR A CA 1
ATOM 785 C C . TYR A 1 98 ? 0.343 3.103 11.781 1.00 86.56 98 TYR A C 1
ATOM 787 O O . TYR A 1 98 ? 1.230 2.650 11.050 1.00 86.56 98 TYR A O 1
ATOM 795 N N . ASP A 1 99 ? 0.592 3.951 12.777 1.00 81.19 99 ASP A N 1
ATOM 796 C CA . ASP A 1 99 ? 1.953 4.225 13.217 1.00 81.19 99 ASP A CA 1
ATOM 797 C C . ASP A 1 99 ? 2.610 2.970 13.820 1.00 81.19 99 ASP A C 1
ATOM 799 O O . ASP A 1 99 ? 1.957 1.993 14.198 1.00 81.19 99 ASP A O 1
ATOM 803 N N . GLU A 1 100 ? 3.934 3.008 13.921 1.00 80.06 100 GLU A N 1
ATOM 804 C CA . GLU A 1 100 ? 4.743 1.879 14.371 1.00 80.06 100 GLU A CA 1
ATOM 805 C C . GLU A 1 100 ? 4.434 1.444 15.810 1.00 80.06 100 GLU A C 1
ATOM 807 O O . GLU A 1 100 ? 4.409 0.248 16.091 1.00 80.06 100 GLU A O 1
ATOM 812 N N . ARG A 1 101 ? 4.122 2.380 16.719 1.00 85.62 101 ARG A N 1
ATOM 813 C CA . ARG A 1 101 ? 3.785 2.031 18.108 1.00 85.62 101 ARG A CA 1
ATOM 814 C C . ARG A 1 101 ? 2.472 1.263 18.158 1.00 85.62 101 ARG A C 1
ATOM 816 O O . ARG A 1 101 ? 2.387 0.259 18.865 1.00 85.62 101 ARG A O 1
ATOM 823 N N . ARG A 1 102 ? 1.465 1.704 17.400 1.00 84.62 102 ARG A N 1
ATOM 824 C CA . ARG A 1 102 ? 0.172 1.021 17.314 1.00 84.62 102 ARG A CA 1
ATOM 825 C C . ARG A 1 102 ? 0.284 -0.336 16.622 1.00 84.62 102 ARG A C 1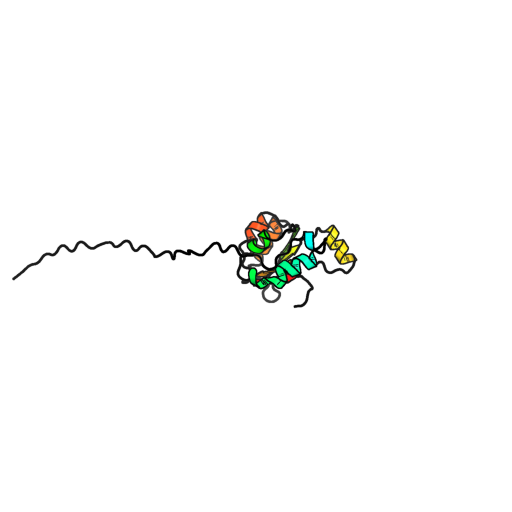
ATOM 827 O O . ARG A 1 102 ? -0.317 -1.287 17.111 1.00 84.62 102 ARG A O 1
ATOM 834 N N . LEU A 1 103 ? 1.078 -0.457 15.555 1.00 81.44 103 LEU A N 1
ATOM 835 C CA . LEU A 1 103 ? 1.363 -1.752 14.919 1.00 81.44 103 LEU A CA 1
ATOM 836 C C . LEU A 1 103 ? 1.986 -2.737 15.911 1.00 81.44 103 LEU A C 1
ATOM 838 O O . LEU A 1 103 ? 1.453 -3.827 16.092 1.00 81.44 103 LEU A O 1
ATOM 842 N N . ILE A 1 104 ? 3.031 -2.317 16.632 1.00 84.31 104 ILE A N 1
ATOM 843 C CA . ILE A 1 104 ? 3.682 -3.145 17.658 1.00 84.31 104 ILE A CA 1
ATOM 844 C C . ILE A 1 104 ? 2.679 -3.575 18.736 1.00 84.31 104 ILE A C 1
ATOM 846 O O . ILE A 1 104 ? 2.724 -4.711 19.202 1.00 84.31 104 ILE A O 1
ATOM 850 N N . GLN A 1 105 ? 1.774 -2.690 19.162 1.00 86.50 105 GLN A N 1
ATOM 851 C CA . GLN A 1 105 ? 0.737 -3.039 20.138 1.00 86.50 105 GLN A CA 1
ATOM 852 C C . GLN A 1 105 ? -0.256 -4.069 19.588 1.00 86.50 105 GLN A C 1
ATOM 854 O O . GLN A 1 105 ? -0.581 -5.024 20.291 1.00 86.50 105 GLN A O 1
ATOM 859 N N . ILE A 1 106 ? -0.717 -3.899 18.345 1.00 84.50 106 ILE A N 1
ATOM 860 C CA . ILE A 1 106 ? -1.611 -4.854 17.676 1.00 84.50 106 ILE A CA 1
ATOM 861 C C . ILE A 1 106 ? -0.932 -6.225 17.596 1.00 84.50 106 ILE A C 1
ATOM 863 O O . ILE A 1 106 ? -1.511 -7.214 18.040 1.00 84.50 106 ILE A O 1
ATOM 867 N N . GLU A 1 107 ? 0.315 -6.271 17.127 1.00 83.06 107 GLU A N 1
ATOM 868 C CA . GLU A 1 107 ? 1.099 -7.503 16.997 1.00 83.06 107 GLU A CA 1
ATOM 869 C C . GLU A 1 107 ? 1.348 -8.180 18.353 1.00 83.06 107 GLU A C 1
ATOM 871 O O . GLU A 1 107 ? 1.130 -9.384 18.493 1.00 83.06 107 GLU A O 1
ATOM 876 N N . LYS A 1 108 ? 1.730 -7.419 19.390 1.00 87.25 108 LYS A N 1
ATOM 877 C CA . LYS A 1 108 ? 1.904 -7.942 20.760 1.00 87.25 108 LYS A CA 1
ATOM 878 C C . LYS A 1 108 ? 0.624 -8.557 21.315 1.00 87.25 108 LYS A C 1
ATOM 880 O O . LYS A 1 108 ? 0.679 -9.581 21.991 1.00 87.25 108 LYS A O 1
ATOM 885 N N . ASN A 1 109 ? -0.519 -7.959 20.997 1.00 88.44 109 ASN A N 1
ATOM 886 C CA . ASN A 1 109 ? -1.830 -8.459 21.394 1.00 88.44 109 ASN A CA 1
ATOM 887 C C . ASN A 1 109 ? -2.338 -9.588 20.479 1.00 88.44 109 ASN A C 1
ATOM 889 O O . ASN A 1 109 ? -3.497 -9.981 20.598 1.00 88.44 109 ASN A O 1
ATOM 893 N N . LYS A 1 110 ? -1.494 -10.111 19.573 1.00 82.62 110 LYS A N 1
ATOM 894 C CA . LYS A 1 110 ? -1.840 -11.120 18.556 1.00 82.62 110 LYS A CA 1
ATOM 895 C C . LYS A 1 110 ? -3.008 -10.697 17.658 1.00 82.62 110 LYS A C 1
ATOM 897 O O . LYS A 1 110 ? -3.690 -11.540 17.080 1.00 82.62 110 LYS A O 1
ATOM 902 N N . GLY A 1 111 ? -3.248 -9.394 17.552 1.00 76.81 111 GLY A N 1
ATOM 903 C CA . GLY A 1 111 ? -4.165 -8.831 16.579 1.00 76.81 111 GLY A CA 1
ATOM 904 C C . GLY A 1 111 ? -3.540 -8.869 15.191 1.00 76.81 111 GLY A C 1
ATOM 905 O O . GLY A 1 111 ? -2.320 -8.833 15.039 1.00 76.81 111 GLY A O 1
ATOM 906 N N . ASN A 1 112 ? -4.383 -8.920 14.166 1.00 73.00 112 ASN A N 1
ATOM 907 C CA . ASN A 1 112 ? -3.931 -8.758 12.795 1.00 73.00 112 ASN A CA 1
ATOM 908 C C . ASN A 1 112 ? -3.845 -7.254 12.487 1.00 73.00 112 ASN A C 1
ATOM 910 O O . ASN A 1 112 ? -4.884 -6.578 12.526 1.00 73.00 112 ASN A O 1
ATOM 914 N N . PRO A 1 113 ? -2.653 -6.697 12.201 1.00 72.62 113 PRO A N 1
ATOM 915 C CA . PRO A 1 113 ? -2.569 -5.370 11.628 1.00 72.62 113 PRO A CA 1
ATOM 916 C C . PRO A 1 113 ? -3.107 -5.489 10.205 1.00 72.62 113 PRO A C 1
ATOM 918 O O . PRO A 1 113 ? -2.374 -5.793 9.273 1.00 72.62 113 PRO A O 1
ATOM 921 N N . ASN A 1 114 ? -4.415 -5.318 10.044 1.00 70.88 114 ASN A N 1
ATOM 922 C CA . ASN A 1 114 ? -5.041 -5.355 8.733 1.00 70.88 114 ASN A CA 1
ATOM 923 C C . ASN A 1 114 ? -4.534 -4.160 7.937 1.00 70.88 114 ASN A C 1
ATOM 925 O O . ASN A 1 114 ? -4.959 -3.023 8.154 1.00 70.88 114 ASN A O 1
ATOM 929 N N . ILE A 1 115 ? -3.578 -4.426 7.058 1.00 84.62 115 ILE A N 1
ATOM 930 C CA . ILE A 1 115 ? -2.981 -3.438 6.184 1.00 84.62 115 ILE A CA 1
ATOM 931 C C . ILE A 1 115 ? -3.660 -3.547 4.821 1.00 84.62 115 ILE A C 1
ATOM 933 O O . ILE A 1 115 ? -4.028 -4.638 4.379 1.00 84.62 115 ILE A O 1
ATOM 937 N N . LEU A 1 116 ? -3.832 -2.409 4.153 1.00 93.56 116 LEU A N 1
ATOM 938 C CA . LEU A 1 116 ? -4.371 -2.365 2.804 1.00 93.56 116 LEU A CA 1
ATOM 939 C C . LEU A 1 116 ? -3.301 -2.848 1.817 1.00 93.56 116 LEU A C 1
ATOM 941 O O . LEU A 1 116 ? -2.252 -2.220 1.666 1.00 93.56 116 LEU A O 1
ATOM 945 N N . LEU A 1 117 ? -3.557 -3.978 1.170 1.00 95.31 117 LEU A N 1
ATOM 946 C CA . LEU A 1 117 ? -2.705 -4.578 0.153 1.00 95.31 117 LEU A CA 1
ATOM 947 C C . LEU A 1 117 ? -3.326 -4.324 -1.221 1.00 95.31 117 LEU A C 1
ATOM 949 O O . LEU A 1 117 ? -4.469 -4.700 -1.485 1.00 95.31 117 LEU A O 1
ATOM 953 N N . ILE A 1 118 ? -2.550 -3.684 -2.087 1.00 97.62 118 ILE A N 1
ATOM 954 C CA . ILE A 1 118 ? -2.928 -3.359 -3.457 1.00 97.62 118 ILE A CA 1
ATOM 955 C C . ILE A 1 118 ? -2.073 -4.201 -4.392 1.00 97.62 118 ILE A C 1
ATOM 957 O O . ILE A 1 118 ? -0.858 -4.014 -4.462 1.00 97.62 118 ILE A O 1
ATOM 961 N N . THR A 1 119 ? -2.704 -5.117 -5.117 1.00 97.62 119 THR A N 1
ATOM 962 C CA . THR A 1 119 ? -2.051 -5.852 -6.204 1.00 97.62 119 THR A CA 1
ATOM 963 C C . THR A 1 119 ? -2.138 -5.025 -7.473 1.00 97.62 119 THR A C 1
ATOM 965 O O . THR A 1 119 ? -3.179 -4.437 -7.762 1.00 97.62 119 THR A O 1
ATOM 968 N N . TRP A 1 120 ? -1.063 -4.984 -8.247 1.00 98.19 120 TRP A N 1
ATOM 969 C CA . TRP A 1 120 ? -1.011 -4.268 -9.514 1.00 98.19 120 TRP A CA 1
ATOM 970 C C . TRP A 1 120 ? -1.613 -5.099 -10.643 1.00 98.19 120 TRP A C 1
ATOM 972 O O . TRP A 1 120 ? -1.401 -6.308 -10.705 1.00 98.19 120 TRP A O 1
ATOM 982 N N . ALA A 1 121 ? -2.308 -4.450 -11.579 1.00 98.06 121 ALA A N 1
ATOM 983 C CA . ALA A 1 121 ? -2.802 -5.121 -12.785 1.00 98.06 121 ALA A CA 1
ATOM 984 C C . ALA A 1 121 ? -1.645 -5.679 -13.637 1.00 98.06 121 ALA A C 1
ATOM 986 O O . ALA A 1 121 ? -1.766 -6.728 -14.263 1.00 98.06 121 ALA A O 1
ATOM 987 N N . LYS A 1 122 ? -0.498 -4.988 -13.613 1.00 97.38 122 LYS A N 1
ATOM 988 C CA . LYS A 1 122 ? 0.781 -5.461 -14.142 1.00 97.38 122 LYS A CA 1
ATOM 989 C C . LYS A 1 122 ? 1.848 -5.330 -13.050 1.00 97.38 122 LYS A C 1
ATOM 991 O O . LYS A 1 122 ? 2.012 -4.218 -12.543 1.00 97.38 122 LYS A O 1
ATOM 996 N N . PRO A 1 123 ? 2.589 -6.402 -12.709 1.00 97.56 123 PRO A N 1
ATOM 997 C CA . PRO A 1 123 ? 3.700 -6.312 -11.768 1.00 97.56 123 PRO A CA 1
ATOM 998 C C . PRO A 1 123 ? 4.702 -5.220 -12.164 1.00 97.56 123 PRO A C 1
ATOM 1000 O O . PRO A 1 123 ? 5.002 -5.031 -13.346 1.00 97.56 123 PRO A O 1
ATOM 1003 N N . LEU A 1 124 ? 5.202 -4.490 -11.169 1.00 97.69 124 LEU A N 1
ATOM 1004 C CA . LEU A 1 124 ? 6.146 -3.389 -11.360 1.00 97.69 124 LEU A CA 1
ATOM 1005 C C . LEU A 1 124 ? 7.592 -3.900 -11.329 1.00 97.69 124 LEU A C 1
ATOM 1007 O O . LEU A 1 124 ? 7.852 -4.898 -10.659 1.00 97.69 124 LEU A O 1
ATOM 1011 N N . PRO A 1 125 ? 8.555 -3.222 -11.975 1.00 98.00 125 PRO A N 1
ATOM 1012 C CA . PRO A 1 125 ? 9.970 -3.553 -11.831 1.00 98.00 125 PRO A CA 1
ATOM 1013 C C . PRO A 1 125 ? 10.436 -3.389 -10.378 1.00 98.00 125 PRO A C 1
ATOM 1015 O O . PRO A 1 125 ? 10.238 -2.338 -9.763 1.00 98.00 125 PRO A O 1
ATOM 1018 N N . ILE A 1 126 ? 11.076 -4.417 -9.816 1.00 96.69 126 ILE A N 1
ATOM 1019 C CA . ILE A 1 126 ? 11.475 -4.410 -8.402 1.00 96.69 126 ILE A CA 1
ATOM 1020 C C . ILE A 1 126 ? 12.538 -3.346 -8.106 1.00 96.69 126 ILE A C 1
ATOM 1022 O O . ILE A 1 126 ? 12.541 -2.767 -7.025 1.00 96.69 126 ILE A O 1
ATOM 1026 N N . GLU A 1 127 ? 13.430 -3.069 -9.059 1.00 97.88 127 GLU A N 1
ATOM 1027 C CA . GLU A 1 127 ? 14.519 -2.105 -8.877 1.00 97.88 127 GLU A CA 1
ATOM 1028 C C . GLU A 1 127 ? 13.992 -0.669 -8.781 1.00 97.88 127 GLU A C 1
ATOM 1030 O O . GLU A 1 127 ? 14.462 0.104 -7.948 1.00 97.88 127 GLU A O 1
ATOM 1035 N N . GLU A 1 128 ? 12.940 -0.331 -9.533 1.00 97.56 128 GLU A N 1
ATOM 1036 C CA . GLU A 1 128 ? 12.244 0.948 -9.366 1.00 97.56 128 GLU A CA 1
ATOM 1037 C C . GLU A 1 128 ? 11.583 1.033 -7.984 1.00 97.56 128 GLU A C 1
ATOM 1039 O O . GLU A 1 128 ? 11.762 2.017 -7.266 1.00 97.56 128 GLU A O 1
ATOM 1044 N N . ALA A 1 129 ? 10.877 -0.024 -7.564 1.00 96.56 129 ALA A N 1
ATOM 1045 C CA . ALA A 1 129 ? 10.238 -0.069 -6.251 1.00 96.56 129 ALA A CA 1
ATOM 1046 C C . ALA A 1 129 ? 11.257 0.064 -5.102 1.00 96.56 129 ALA A C 1
ATOM 1048 O O . ALA A 1 129 ? 11.012 0.804 -4.146 1.00 96.56 129 ALA A O 1
ATOM 1049 N N . LYS A 1 130 ? 12.423 -0.592 -5.208 1.00 97.12 130 LYS A N 1
ATOM 1050 C CA . LYS A 1 130 ? 13.542 -0.475 -4.255 1.00 97.12 130 LYS A CA 1
ATOM 1051 C C . LYS A 1 130 ? 14.130 0.930 -4.226 1.00 97.12 130 LYS A C 1
ATOM 1053 O O . LYS A 1 130 ? 14.380 1.453 -3.138 1.00 97.12 130 LYS A O 1
ATOM 1058 N N . ALA A 1 131 ? 14.349 1.541 -5.389 1.00 97.81 131 ALA A N 1
ATOM 1059 C CA . ALA A 1 131 ? 14.885 2.894 -5.482 1.00 97.81 131 ALA A CA 1
ATOM 1060 C C . ALA A 1 131 ? 13.965 3.898 -4.774 1.00 97.81 131 ALA A C 1
ATOM 1062 O O . ALA A 1 131 ? 14.431 4.712 -3.976 1.00 97.81 131 ALA A O 1
ATOM 1063 N N . ILE A 1 132 ? 12.652 3.787 -4.992 1.00 97.94 132 ILE A N 1
ATOM 1064 C CA . ILE A 1 132 ? 11.657 4.644 -4.339 1.00 97.94 132 ILE A CA 1
ATOM 1065 C C . ILE A 1 132 ? 11.567 4.354 -2.835 1.00 97.94 132 ILE A C 1
ATOM 1067 O O . ILE A 1 132 ? 11.587 5.298 -2.046 1.00 97.94 132 ILE A O 1
ATOM 1071 N N . LEU A 1 133 ? 11.579 3.078 -2.420 1.00 96.56 133 LEU A N 1
ATOM 1072 C CA . LEU A 1 133 ? 11.606 2.688 -1.001 1.00 96.56 133 LEU A CA 1
ATOM 1073 C C . LEU A 1 133 ? 12.815 3.275 -0.267 1.00 96.56 133 LEU A C 1
ATOM 1075 O O . LEU A 1 133 ? 12.682 3.775 0.849 1.00 96.56 133 LEU A O 1
ATOM 1079 N N . THR A 1 134 ? 13.981 3.235 -0.909 1.00 97.19 134 THR A N 1
ATOM 1080 C CA . THR A 1 134 ? 15.230 3.782 -0.370 1.00 97.19 134 THR A CA 1
ATOM 1081 C C . THR A 1 134 ? 15.147 5.300 -0.265 1.00 97.19 134 THR A C 1
ATOM 1083 O O . THR A 1 134 ? 15.453 5.859 0.784 1.00 97.19 134 THR A O 1
ATOM 1086 N N . LYS A 1 135 ? 14.671 5.968 -1.323 1.00 97.12 135 LYS A N 1
ATOM 1087 C CA . LYS A 1 135 ? 14.548 7.429 -1.373 1.00 97.12 135 LYS A CA 1
ATOM 1088 C C . LYS A 1 135 ? 13.593 7.974 -0.310 1.00 97.12 135 LYS A C 1
ATOM 1090 O O . LYS A 1 135 ? 13.876 9.015 0.274 1.00 97.12 135 LYS A O 1
ATOM 1095 N N . SER A 1 136 ? 12.486 7.279 -0.055 1.00 96.38 136 SER A N 1
ATOM 1096 C CA . SER A 1 136 ? 11.479 7.711 0.919 1.00 96.38 136 SER A CA 1
ATOM 1097 C C . SER A 1 136 ? 11.709 7.167 2.334 1.00 96.38 136 SER A C 1
ATOM 1099 O O . SER A 1 136 ? 10.922 7.454 3.239 1.00 96.38 136 SER A O 1
ATOM 1101 N N . PHE A 1 137 ? 12.748 6.348 2.546 1.00 95.44 137 PHE A N 1
ATOM 1102 C CA . PHE A 1 137 ? 12.954 5.574 3.778 1.00 95.44 137 PHE A CA 1
ATOM 1103 C C . PHE A 1 137 ? 11.691 4.798 4.198 1.00 95.44 137 PHE A C 1
ATOM 1105 O O . PHE A 1 137 ? 11.322 4.759 5.372 1.00 95.44 137 PHE A O 1
ATOM 1112 N N . ALA A 1 138 ? 10.994 4.220 3.214 1.00 93.94 138 ALA A N 1
ATOM 1113 C CA . ALA A 1 138 ? 9.706 3.536 3.358 1.00 93.94 138 ALA A CA 1
ATOM 1114 C C . ALA A 1 138 ? 8.533 4.385 3.898 1.00 93.94 138 ALA A C 1
ATOM 1116 O O . ALA A 1 138 ? 7.455 3.842 4.157 1.00 93.94 138 ALA A O 1
ATOM 1117 N N . ASN A 1 139 ? 8.694 5.703 4.046 1.00 95.56 139 ASN A N 1
ATOM 1118 C CA . ASN A 1 139 ? 7.601 6.605 4.409 1.00 95.56 139 ASN A CA 1
ATOM 1119 C C . ASN A 1 139 ? 6.728 6.894 3.191 1.00 95.56 139 ASN A C 1
ATOM 1121 O O . ASN A 1 139 ? 7.245 7.012 2.080 1.00 95.56 139 ASN A O 1
ATOM 1125 N N . TRP A 1 140 ? 5.418 7.040 3.396 1.00 96.06 140 TRP A N 1
ATOM 1126 C CA . TRP A 1 140 ? 4.505 7.471 2.336 1.00 96.06 140 TRP A CA 1
ATOM 1127 C C . TRP A 1 140 ? 4.605 8.987 2.122 1.00 96.06 140 TRP A C 1
ATOM 1129 O O . TRP A 1 140 ? 3.773 9.767 2.579 1.00 96.06 140 TRP A O 1
ATOM 1139 N N . ASP A 1 141 ? 5.692 9.403 1.479 1.00 96.62 141 ASP A N 1
ATOM 1140 C CA . ASP A 1 141 ? 6.006 10.794 1.169 1.00 96.62 141 ASP A CA 1
ATOM 1141 C C . ASP A 1 141 ? 5.623 11.159 -0.278 1.00 96.62 141 ASP A C 1
ATOM 1143 O O . ASP A 1 141 ? 4.982 10.387 -0.997 1.00 96.62 141 ASP A O 1
ATOM 1147 N N . ILE A 1 142 ? 6.038 12.348 -0.722 1.00 96.81 142 ILE A N 1
ATOM 1148 C CA . ILE A 1 142 ? 5.802 12.804 -2.095 1.00 96.81 142 ILE A CA 1
ATOM 1149 C C . ILE A 1 142 ? 6.464 11.894 -3.141 1.00 96.81 142 ILE A C 1
ATOM 1151 O O . ILE A 1 142 ? 5.863 11.629 -4.173 1.00 96.81 142 ILE A O 1
ATOM 1155 N N . ASN A 1 143 ? 7.647 11.331 -2.862 1.00 96.56 143 ASN A N 1
ATOM 1156 C CA . ASN A 1 143 ? 8.338 10.449 -3.806 1.00 96.56 143 ASN A CA 1
ATOM 1157 C C . ASN A 1 143 ? 7.565 9.144 -4.016 1.00 96.56 143 ASN A C 1
ATOM 1159 O O . ASN A 1 143 ? 7.411 8.681 -5.146 1.00 96.56 143 ASN A O 1
ATOM 1163 N N . ALA A 1 144 ? 7.079 8.553 -2.922 1.00 97.50 144 ALA A N 1
ATOM 1164 C CA . ALA A 1 144 ? 6.243 7.365 -2.980 1.00 97.50 144 ALA A CA 1
ATOM 1165 C C . ALA A 1 144 ? 4.921 7.668 -3.695 1.00 97.50 144 ALA A C 1
ATOM 1167 O O . ALA A 1 144 ? 4.525 6.936 -4.604 1.00 97.50 144 ALA A O 1
ATOM 1168 N N . LYS A 1 145 ? 4.266 8.778 -3.333 1.00 97.25 145 LYS A N 1
ATOM 1169 C CA . LYS A 1 145 ? 3.001 9.192 -3.940 1.00 97.25 145 LYS A CA 1
ATOM 1170 C C . LYS A 1 145 ? 3.142 9.395 -5.449 1.00 97.25 145 LYS A C 1
ATOM 1172 O O . LYS A 1 145 ? 2.356 8.811 -6.193 1.00 97.25 145 LYS A O 1
ATOM 1177 N N . ASP A 1 146 ? 4.141 10.144 -5.902 1.00 97.44 146 ASP A N 1
ATOM 1178 C CA . ASP A 1 146 ? 4.350 10.440 -7.324 1.00 97.44 146 ASP A CA 1
ATOM 1179 C C . ASP A 1 146 ? 4.607 9.168 -8.138 1.00 97.44 146 ASP A C 1
ATOM 1181 O O . ASP A 1 146 ? 4.085 9.006 -9.241 1.00 97.44 146 ASP A O 1
ATOM 1185 N N . TYR A 1 147 ? 5.367 8.223 -7.578 1.00 98.06 147 TYR A N 1
ATOM 1186 C CA . TYR A 1 147 ? 5.650 6.965 -8.256 1.00 98.06 147 TYR A CA 1
ATOM 1187 C C . TYR A 1 147 ? 4.423 6.043 -8.335 1.00 98.06 147 TYR A C 1
ATOM 1189 O O . TYR A 1 147 ? 4.142 5.479 -9.397 1.00 98.06 147 TYR A O 1
ATOM 1197 N N . TYR A 1 148 ? 3.700 5.861 -7.223 1.00 98.31 148 TYR A N 1
ATOM 1198 C CA . TYR A 1 148 ? 2.661 4.834 -7.113 1.00 98.31 148 TYR A CA 1
ATOM 1199 C C . TYR A 1 148 ? 1.256 5.293 -7.530 1.00 98.31 148 TYR A C 1
ATOM 1201 O O . TYR A 1 148 ? 0.475 4.450 -7.965 1.00 98.31 148 TYR A O 1
ATOM 1209 N N . SER A 1 149 ? 0.910 6.584 -7.436 1.00 97.56 149 SER A N 1
ATOM 1210 C CA . SER A 1 149 ? -0.486 7.049 -7.609 1.00 97.56 149 SER A CA 1
ATOM 1211 C C . SER A 1 149 ? -1.082 6.701 -8.975 1.00 97.56 149 SER A C 1
ATOM 1213 O O . SER A 1 149 ? -2.253 6.343 -9.068 1.00 97.56 149 SER A O 1
ATOM 1215 N N . MET A 1 150 ? -0.264 6.732 -10.029 1.00 98.19 150 MET A N 1
ATOM 1216 C CA . MET A 1 150 ? -0.706 6.442 -11.397 1.00 98.19 150 MET A CA 1
ATOM 1217 C C . MET A 1 150 ? -0.617 4.956 -11.775 1.00 98.19 150 MET A C 1
ATOM 1219 O O . MET A 1 150 ? -0.924 4.591 -12.910 1.00 98.19 150 MET A O 1
ATOM 1223 N N . LYS A 1 151 ? -0.168 4.077 -10.867 1.00 98.50 151 LYS A N 1
ATOM 1224 C CA . LYS A 1 151 ? -0.101 2.635 -11.138 1.00 98.50 151 LYS A CA 1
ATOM 1225 C C . LYS A 1 151 ? -1.503 2.035 -11.084 1.00 98.50 151 LYS A C 1
ATOM 1227 O O . LYS A 1 151 ? -2.319 2.411 -10.244 1.00 98.50 151 LYS A O 1
ATOM 1232 N N . ILE A 1 152 ? -1.767 1.101 -11.993 1.00 98.62 152 ILE A N 1
ATOM 1233 C CA . ILE A 1 152 ? -3.097 0.519 -12.171 1.00 98.62 152 ILE A CA 1
ATOM 1234 C C . ILE A 1 152 ? -3.328 -0.602 -11.163 1.00 98.62 152 ILE A C 1
ATOM 1236 O O . ILE A 1 152 ? -2.550 -1.558 -11.075 1.00 98.62 152 ILE A O 1
ATOM 1240 N N . VAL A 1 153 ? -4.429 -0.489 -10.430 1.00 98.62 153 VAL A N 1
ATOM 1241 C CA . VAL A 1 153 ? -4.875 -1.462 -9.436 1.00 98.62 153 VAL A CA 1
ATOM 1242 C C . VAL A 1 153 ? -5.453 -2.695 -10.134 1.00 98.62 153 VAL A C 1
ATOM 1244 O O . VAL A 1 153 ? -6.331 -2.592 -10.986 1.00 98.62 153 VAL A O 1
ATOM 1247 N N . GLY A 1 154 ? -4.963 -3.873 -9.760 1.00 98.31 154 GLY A N 1
ATOM 1248 C CA . GLY A 1 154 ? -5.483 -5.177 -10.178 1.00 98.31 154 GLY A CA 1
ATOM 1249 C C . GLY A 1 154 ? -6.362 -5.840 -9.116 1.00 98.31 154 GLY A C 1
ATOM 1250 O O . GLY A 1 154 ? -7.332 -6.505 -9.460 1.00 98.31 154 GLY A O 1
ATOM 1251 N N . ASN A 1 155 ? -6.058 -5.641 -7.829 1.00 97.56 155 ASN A N 1
ATOM 1252 C CA . ASN A 1 155 ? -6.892 -6.107 -6.717 1.00 97.56 155 ASN A CA 1
ATOM 1253 C C . ASN A 1 155 ? -6.691 -5.228 -5.475 1.00 97.56 155 ASN A C 1
ATOM 1255 O O . ASN A 1 155 ? -5.643 -4.598 -5.312 1.00 97.56 155 ASN A O 1
ATOM 1259 N N . VAL A 1 156 ? -7.683 -5.240 -4.585 1.00 96.69 156 VAL A N 1
ATOM 1260 C CA . VAL A 1 156 ? -7.658 -4.564 -3.282 1.00 96.69 156 VAL A CA 1
ATOM 1261 C C . VAL A 1 156 ? -8.059 -5.569 -2.212 1.00 96.69 156 VAL A C 1
ATOM 1263 O O . VAL A 1 156 ? -9.126 -6.176 -2.305 1.00 96.69 156 VAL A O 1
ATOM 1266 N N . GLN A 1 157 ? -7.217 -5.741 -1.196 1.00 94.69 157 GLN A N 1
ATOM 1267 C CA . GLN A 1 157 ? -7.462 -6.689 -0.110 1.00 94.69 157 GLN A CA 1
ATOM 1268 C C . GLN A 1 157 ? -6.883 -6.202 1.220 1.00 94.69 157 GLN A C 1
ATOM 1270 O O . GLN A 1 157 ? -6.054 -5.293 1.264 1.00 94.69 157 GLN A O 1
ATOM 1275 N N . LEU A 1 158 ? -7.310 -6.832 2.313 1.00 91.94 158 LEU A N 1
ATOM 1276 C CA . LEU A 1 158 ? -6.691 -6.665 3.624 1.00 91.94 158 LEU A CA 1
ATOM 1277 C C . LEU A 1 158 ? -5.758 -7.837 3.906 1.00 91.94 158 LEU A C 1
ATOM 1279 O O . LEU A 1 158 ? -6.091 -8.989 3.629 1.00 91.94 158 LEU A O 1
ATOM 1283 N N . THR A 1 159 ? -4.588 -7.562 4.475 1.00 83.00 159 THR A N 1
ATOM 1284 C CA . THR A 1 159 ? -3.675 -8.627 4.902 1.00 83.00 159 THR A CA 1
ATOM 1285 C C . THR A 1 159 ? -4.332 -9.486 5.984 1.00 83.00 159 THR A C 1
ATOM 1287 O O . THR A 1 159 ? -4.798 -8.964 6.991 1.00 83.00 159 THR A O 1
ATOM 1290 N N . GLY A 1 160 ? -4.368 -10.806 5.785 1.00 67.50 160 GLY A N 1
ATOM 1291 C CA . GLY A 1 160 ? -4.899 -11.772 6.755 1.00 67.50 160 GLY A CA 1
ATOM 1292 C C . GLY A 1 160 ? -6.429 -11.818 6.891 1.00 67.50 160 GLY A C 1
ATOM 1293 O O . GLY A 1 160 ? -6.926 -12.358 7.877 1.00 67.50 160 GLY A O 1
ATOM 1294 N N . TYR A 1 161 ? -7.163 -11.313 5.895 1.00 55.56 161 TYR A N 1
ATOM 1295 C CA . TYR A 1 161 ? -8.533 -11.748 5.613 1.00 55.56 161 TYR A CA 1
ATOM 1296 C C . TYR A 1 161 ? -8.497 -12.734 4.434 1.00 55.56 161 TYR A C 1
ATOM 1298 O O . TYR A 1 161 ? -8.075 -12.325 3.350 1.00 55.56 161 TYR A O 1
ATOM 1306 N N . PRO A 1 162 ? -8.865 -14.019 4.615 1.00 50.31 162 PRO A N 1
ATOM 1307 C CA . PRO A 1 162 ? -9.100 -14.904 3.478 1.00 50.31 162 PRO A CA 1
ATOM 1308 C C . PRO A 1 162 ? -10.317 -14.408 2.680 1.00 50.31 162 PRO A C 1
ATOM 1310 O O . PRO A 1 162 ? -11.233 -13.827 3.268 1.00 50.31 162 PRO A O 1
ATOM 1313 N N . GLU A 1 163 ? -10.283 -14.596 1.357 1.00 51.66 163 GLU A N 1
ATOM 1314 C CA . GLU A 1 163 ? -11.417 -14.300 0.463 1.00 51.66 163 GLU A CA 1
ATOM 1315 C C . GLU A 1 163 ? -12.639 -15.182 0.755 1.00 51.66 163 GLU A C 1
ATOM 1317 O O . GLU A 1 163 ? -12.449 -16.366 1.127 1.00 51.66 163 GLU A O 1
#

Radius of gyration: 24.58 Å; chains: 1; bounding box: 39×40×104 Å

Organism: NCBI:txid390241